Protein 6L0O (pdb70)

Foldseek 3Di:
DVLLVVLLVVLQVVCQVVVFQKDFQVRSVVSSVVVVNDDPDSLVVVVVCVVVPQWDDPDPGMTGGDDDYDD

Radius of gyration: 11.25 Å; Cα contacts (8 Å, |Δi|>4): 66; chains: 1; bounding box: 25×28×23 Å

InterPro domains:
  IPR001208 MCM domain [PF00493] (391-612)
  IPR001208 MCM domain [PR01657] (445-460)
  IPR001208 MCM domain [PR01657] (505-519)
  IPR001208 MCM domain [PR01657] (532-545)
  IPR001208 MCM domain [PR01657] (556-568)
  IPR001208 MCM domain [PR01657] (583-591)
  IPR001208 MCM domain [PS50051] (402-609)
  IPR003593 AAA+ ATPase domain [SM00382] (446-597)
  IPR012340 Nucleic acid-binding, OB-fold [G3DSA:2.40.50.140] (207-338)
  IPR012340 Nucleic acid-binding, OB-fold [SSF50249] (99-360)
  IPR027417 P-loop containing nucleoside triphosphate hydrolase [G3DSA:3.40.50.300] (382-754)
  IPR027417 P-loop containing nucleoside triphosphate hydrolase [SSF52540] (414-755)
  IPR031327 Mini-chromosome maintenance protein [PTHR11630] (96-797)
  IPR031327 Mini-chromosome maintenance protein [SM00350] (203-749)
  IPR033762 MCM OB domain [PF17207] (207-337)
  IPR041562 MCM, AAA-lid domain [PF17855] (665-748)
  IPR056875 MCM8/REC, winged helix domain [PF25051] (760-839)
  IPR056875 MCM8/REC, winged helix domain [cd22247] (773-838)
  IPR058767 MCM8, N-terminal domain [PF26065] (94-201)

B-factor: mean 27.01, std 20.04, range [10.68, 148.98]

Organism: Homo sapiens (NCBI:txid9606)

Nearest PDB structures (foldseek):
  6l0o-assembly1_A  TM=1.014E+00  e=2.739E-13  Homo sapiens
  5v89-assembly2_C  TM=7.041E-01  e=5.105E-02  Homo sapiens
  1zel-assembly1_A  TM=8.271E-01  e=1.554E-01  Mycobacterium tuberculosis H37Rv
  5z2h-assembly1_B  TM=6.911E-01  e=2.529E-01  Dictyostelium discoideum
  5uj7-assembly2_D  TM=7.535E-01  e=2.888E+00  Homo sapiens

Solvent-accessible surface area: 4818 Å² total; per-residue (Å²): 164,91,63,14,146,148,0,12,44,22,0,54,88,42,5,44,159,67,156,75,52,73,8,93,29,107,82,0,83,66,26,2,121,139,64,110,22,151,59,118,70,18,109,100,27,0,23,42,0,40,127,97,34,62,0,74,99,110,43,104,144,42,7,46,2,68,46,147,92,151,99

Secondary structure (DSSP, 8-state):
-HHHHHHHHHHHHHHHHHT--EEEHHHHHHHHHHTT---S-HHHHHHHHHHHTSEEESSTTEEEE------

Structure (mmCIF, N/CA/C/O backbone):
data_6L0O
#
_entry.id   6L0O
#
_cell.length_a   52.062
_cell.length_b   52.062
_cell.length_c   50.468
_cell.angle_alpha   90.000
_cell.angle_beta   90.000
_cell.angle_gamma   120.000
#
_symmetry.space_group_name_H-M   'P 61'
#
loop_
_entity.id
_entity.type
_entity.pdbx_description
1 polymer 'DNA helicase MCM8'
2 non-polymer 'SULFATE ION'
3 water water
#
loop_
_atom_site.group_PDB
_atom_site.id
_atom_site.type_symbol
_atom_site.label_atom_id
_atom_site.label_alt_id
_atom_site.label_comp_id
_atom_site.label_asym_id
_atom_site.label_entity_id
_atom_site.label_seq_id
_atom_site.pdbx_PDB_ins_code
_atom_site.Cartn_x
_atom_site.Cartn_y
_atom_site.Cartn_z
_atom_site.occupancy
_atom_site.B_iso_or_equiv
_atom_site.auth_seq_id
_atom_site.auth_comp_id
_atom_site.auth_asym_id
_atom_site.auth_atom_id
_atom_site.pdbx_PDB_model_num
ATOM 1 N N . ARG A 1 8 ? 19.49200 13.36900 15.02500 1.000 122.90000 773 ARG A N 1
ATOM 2 C CA . ARG A 1 8 ? 19.14900 14.77900 15.16600 1.000 92.04000 773 ARG A CA 1
ATOM 3 C C . ARG A 1 8 ? 18.71500 15.09500 16.59100 1.000 54.54000 773 ARG A C 1
ATOM 4 O O . ARG A 1 8 ? 18.83200 16.22400 17.03200 1.000 31.63000 773 ARG A O 1
ATOM 25 N N A SER A 1 9 ? 18.21100 14.09600 17.31600 0.470 47.97680 774 SER A N 1
ATOM 26 N N B SER A 1 9 ? 18.20000 14.08600 17.30000 0.530 47.96365 774 SER A N 1
ATOM 27 C CA A SER A 1 9 ? 17.84200 14.33200 18.70800 0.470 43.03674 774 SER A CA 1
ATOM 28 C CA B SER A 1 9 ? 17.85200 14.27100 18.70500 0.530 43.02884 774 SER A CA 1
ATOM 29 C C A SER A 1 9 ? 19.05900 14.69100 19.55300 0.470 31.47219 774 SER A C 1
ATOM 30 C C B SER A 1 9 ? 19.06300 14.71400 19.51600 0.530 31.44324 774 SER A C 1
ATOM 31 O O A SER A 1 9 ? 18.93700 15.46200 20.50900 0.470 27.20853 774 SER A O 1
ATOM 32 O O B SER A 1 9 ? 18.94600 15.56700 20.40100 0.530 27.19537 774 SER A O 1
ATOM 47 N N . THR A 1 10 ? 20.23500 14.14400 19.23000 1.000 27.90861 775 THR A N 1
ATOM 48 C CA . THR A 1 10 ? 21.44500 14.48500 19.97100 1.000 24.71612 775 THR A CA 1
ATOM 49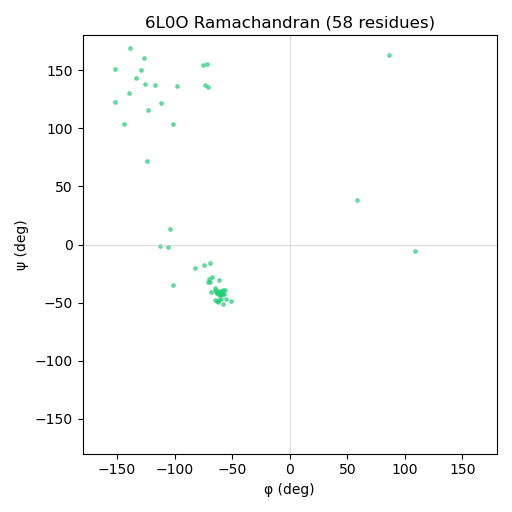 C C . THR A 1 10 ? 21.83000 15.93700 19.73600 1.000 20.62353 775 THR A C 1
ATOM 50 O O . THR A 1 10 ? 22.07500 16.69000 20.68400 1.000 20.19189 775 THR A O 1
ATOM 61 N N . ALA A 1 11 ? 21.90500 16.34000 18.46900 1.000 19.94186 776 ALA A N 1
ATOM 62 C CA . ALA A 1 11 ? 22.20300 17.73200 18.16100 1.000 18.67066 776 ALA A CA 1
ATOM 63 C C . ALA A 1 11 ? 21.15900 18.66200 18.76200 1.000 16.58094 776 ALA A C 1
ATOM 64 O O . ALA A 1 11 ? 21.49400 19.73900 19.26400 1.000 15.58345 776 ALA A O 1
ATOM 71 N N . LYS A 1 12 ? 19.88600 18.27200 18.71300 1.000 17.84161 777 LYS A N 1
ATOM 72 C CA . LYS A 1 12 ? 18.84400 19.10900 19.29300 1.000 18.48643 777 LYS A CA 1
ATOM 73 C C . LYS A 1 12 ? 19.02500 19.25900 20.79300 1.000 15.86769 777 LYS A C 1
ATOM 74 O O . LYS A 1 12 ? 18.80900 20.34000 21.35000 1.000 16.07298 777 LYS A O 1
ATOM 93 N N . ARG A 1 13 ? 19.37500 18.17200 21.47000 1.000 15.76768 778 ARG A N 1
ATOM 94 C CA . ARG A 1 13 ? 19.58700 18.24600 22.90600 1.000 14.32014 778 ARG A CA 1
ATOM 95 C C . ARG A 1 13 ? 20.74800 19.17900 23.22900 1.000 13.39897 778 ARG A C 1
ATOM 96 O O . ARG A 1 13 ? 20.69500 19.96200 24.18100 1.000 13.20158 778 ARG A O 1
ATOM 117 N N . PHE A 1 14 ? 21.81900 19.09200 22.44400 1.000 12.88839 779 PHE A N 1
ATOM 118 C CA . PHE A 1 14 ? 22.98300 19.94800 22.64400 1.000 12.14356 779 PHE A CA 1
ATOM 119 C C . PHE A 1 14 ? 22.63800 21.41500 22.44300 1.000 11.44611 779 PHE A C 1
ATOM 120 O O . PHE A 1 14 ? 22.97900 22.25700 23.27900 1.000 11.51980 779 PHE A O 1
ATOM 137 N N . ILE A 1 15 ? 21.95700 21.75200 21.35000 1.000 11.73299 780 ILE A N 1
ATOM 138 C CA . ILE A 1 15 ? 21.55300 23.13500 21.12100 1.000 12.08040 780 ILE A CA 1
ATOM 139 C C . ILE A 1 15 ? 20.62100 23.62400 22.22400 1.000 11.54875 780 ILE A C 1
ATOM 140 O 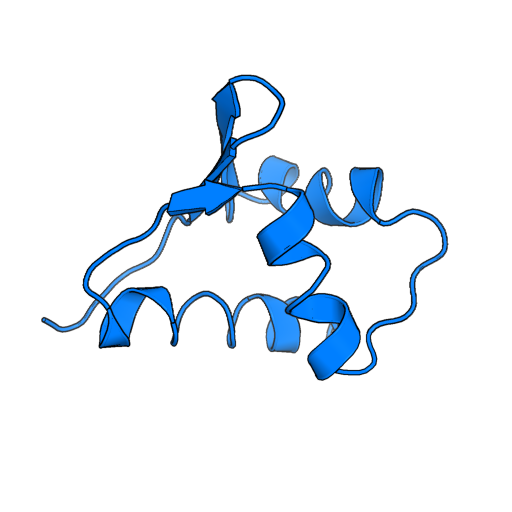O . ILE A 1 15 ? 20.73500 24.76700 22.68400 1.000 12.40412 780 ILE A O 1
ATOM 156 N N . SER A 1 16 ? 19.69500 22.77100 22.6790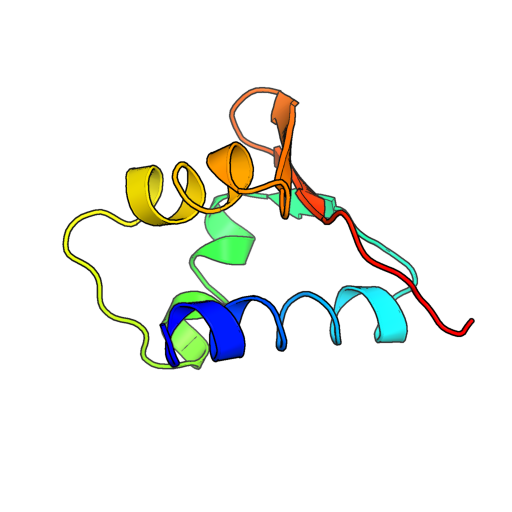0 1.000 12.33043 781 SER A N 1
ATOM 157 C CA A SER A 1 16 ? 18.80700 23.13900 23.77600 0.560 13.55426 781 SER A CA 1
ATOM 158 C CA B SER A 1 16 ? 18.80700 23.16600 23.76900 0.440 13.89640 781 SER A CA 1
ATOM 159 C C . SER A 1 16 ? 19.61100 23.53800 25.00700 1.000 12.43833 781 SER A C 1
ATOM 160 O O . SER A 1 16 ? 19.29700 24.52400 25.69000 1.000 12.75942 781 SER A O 1
ATOM 175 N N . ALA A 1 17 ? 20.65700 22.76700 25.31600 1.000 12.08040 782 ALA A N 1
ATOM 176 C CA . ALA A 1 17 ? 21.51600 23.09000 26.44800 1.000 12.28042 782 ALA A CA 1
ATOM 177 C C . ALA A 1 17 ? 22.17600 24.44400 26.25200 1.000 11.41979 782 ALA A C 1
ATOM 178 O O . ALA A 1 17 ? 22.19300 25.26400 27.17200 1.000 12.27779 782 ALA A O 1
ATOM 185 N N . LEU A 1 18 ? 22.74800 24.69200 25.06700 1.000 11.13028 783 LEU A N 1
ATOM 186 C CA . LEU A 1 18 ? 23.39200 25.97900 24.83000 1.000 10.94342 783 LEU A CA 1
ATOM 187 C C . LEU A 1 18 ? 22.38800 27.11600 24.95600 1.000 11.36189 783 LEU A C 1
ATOM 188 O O . LEU A 1 18 ? 22.69100 28.16100 25.54600 1.000 12.24621 783 LEU A O 1
ATOM 204 N N . ASN A 1 19 ? 21.19000 26.93500 24.38900 1.000 11.84879 784 ASN A N 1
ATOM 205 C CA . ASN A 1 19 ? 20.16300 27.96000 24.46700 1.000 12.91997 784 ASN A CA 1
ATOM 206 C C . ASN A 1 19 ? 19.84300 28.29600 25.91700 1.000 13.01998 784 ASN A C 1
ATOM 207 O O . ASN A 1 19 ? 19.65900 29.46100 26.27000 1.000 14.66755 784 ASN A O 1
ATOM 218 N N . ASN A 1 20 ? 19.73300 27.28000 26.76500 1.000 13.37792 785 ASN A N 1
ATOM 219 C CA A ASN A 1 20 ? 19.39700 27.51200 28.16500 0.500 14.71492 785 ASN A CA 1
ATOM 220 C CA B ASN A 1 20 ? 19.38400 27.52200 28.15900 0.500 14.12011 785 ASN A CA 1
ATOM 221 C C . ASN A 1 20 ? 20.52800 28.19200 28.91500 1.000 14.66492 785 ASN A C 1
ATOM 222 O O . ASN A 1 20 ? 20.28600 29.05600 29.76600 1.000 17.19680 785 ASN A O 1
ATOM 243 N N . VAL A 1 21 ? 21.77500 27.78400 28.65300 1.000 14.37804 786 VAL A N 1
ATOM 244 C CA . VAL A 1 21 ? 22.90900 28.44700 29.29300 1.000 15.33868 786 VAL A CA 1
ATOM 245 C C . VAL A 1 21 ? 22.90300 29.92300 28.92000 1.000 16.18352 786 VAL A C 1
ATOM 246 O O . VAL A 1 21 ? 23.06500 30.80900 29.76800 1.000 18.57065 786 VAL A O 1
ATOM 259 N N . ALA A 1 22 ? 22.71800 30.20800 27.63300 1.000 16.12825 787 ALA A N 1
ATOM 260 C CA . ALA A 1 22 ? 22.77600 31.58200 27.17000 1.000 17.67317 787 ALA A CA 1
ATOM 261 C C . ALA A 1 22 ? 21.65800 32.40500 27.77800 1.000 19.69710 787 ALA A C 1
ATOM 262 O O . ALA A 1 22 ? 21.86900 33.56500 28.14200 1.000 21.52890 787 ALA A O 1
ATOM 269 N N . GLU A 1 23 ? 20.46000 31.82100 27.90100 1.000 21.25781 788 GLU A N 1
ATOM 270 C CA . GLU A 1 23 ? 19.32600 32.52100 28.49400 1.000 24.91615 788 GLU A CA 1
ATOM 271 C C . GLU A 1 23 ? 19.59500 32.82700 29.95500 1.000 25.38989 788 GLU A C 1
ATOM 272 O O . GLU A 1 23 ? 19.38400 33.95300 30.42300 1.000 28.16654 788 GLU A O 1
ATOM 284 N N . ARG A 1 24 ? 20.05400 31.82200 30.69900 1.000 25.72940 789 ARG A N 1
ATOM 285 C CA . ARG A 1 24 ? 20.21500 31.97200 32.13800 1.000 29.58513 789 ARG A CA 1
ATOM 286 C C . ARG A 1 24 ? 21.35500 32.91800 32.47800 1.000 30.28521 789 ARG A C 1
ATOM 287 O O . ARG A 1 24 ? 21.29400 33.60900 33.50100 1.000 32.56969 789 ARG A O 1
ATOM 308 N N . THR A 1 25 ? 22.37600 32.99200 31.62600 1.000 29.32457 790 THR A N 1
ATOM 309 C CA . THR A 1 25 ? 23.57100 33.76900 31.91700 1.000 29.72462 790 THR A CA 1
ATOM 310 C C . THR A 1 25 ? 23.66600 35.06200 31.12900 1.000 29.49038 790 THR A C 1
ATOM 311 O O . THR A 1 25 ? 24.62400 35.82000 31.33300 1.000 30.61157 790 THR A O 1
ATOM 322 N N . TYR A 1 26 ? 22.70700 35.33600 30.24700 1.000 28.09021 791 TYR A N 1
ATOM 323 C CA . TYR A 1 26 ? 22.72100 36.54800 29.43600 1.000 29.51670 791 TYR A CA 1
ATOM 324 C C . TYR A 1 26 ? 23.99000 36.62800 28.58700 1.000 26.29789 791 TYR A C 1
ATOM 325 O O . TYR A 1 26 ? 24.56500 37.70200 28.40600 1.000 28.57185 791 TYR A O 1
ATOM 343 N N . ASN A 1 27 ? 24.43800 35.49100 28.05800 1.000 21.37098 792 ASN A N 1
ATOM 344 C CA . ASN A 1 27 ? 25.73000 35.43300 27.38500 1.000 19.27600 792 ASN A CA 1
ATOM 345 C C . ASN A 1 27 ? 25.68900 34.33200 26.33700 1.000 17.06784 792 ASN A C 1
ATOM 346 O O . ASN A 1 27 ? 25.45200 33.17300 26.68500 1.000 18.07322 792 ASN A O 1
ATOM 357 N N . ASN A 1 28 ? 25.95800 34.67400 25.06900 1.000 14.99653 793 ASN A N 1
ATOM 358 C CA . ASN A 1 28 ? 25.89100 33.70000 23.98300 1.000 14.13591 793 ASN A CA 1
ATOM 359 C C . ASN A 1 28 ? 27.25200 33.22900 23.48900 1.000 11.95933 793 ASN A C 1
ATOM 360 O O . ASN A 1 28 ? 27.32600 32.59000 22.43300 1.000 12.72521 793 ASN A O 1
ATOM 371 N N . ILE A 1 29 ? 28.31400 33.50000 24.23000 1.000 12.51992 794 ILE A N 1
ATOM 372 C CA . ILE A 1 29 ? 29.66800 33.15100 23.81400 1.000 12.54098 794 ILE A CA 1
ATOM 373 C C . ILE A 1 29 ? 30.11100 31.85400 24.47400 1.000 12.49097 794 ILE A C 1
ATOM 374 O O . ILE A 1 29 ? 29.93300 31.66000 25.68800 1.000 14.10432 794 ILE A O 1
ATOM 390 N N . PHE A 1 30 ? 30.73500 30.97300 23.68700 1.000 11.33820 795 PHE A N 1
ATOM 391 C CA . PHE A 1 30 ? 31.25900 29.70500 24.17900 1.000 11.18555 795 PHE A CA 1
ATOM 392 C C . PHE A 1 30 ? 32.61000 29.42800 23.53300 1.000 10.93026 795 PHE A C 1
ATOM 393 O O . PHE A 1 30 ? 32.74200 29.48400 22.30700 1.000 12.12777 795 PHE A O 1
ATOM 410 N N . GLN A 1 31 ? 33.61200 29.09100 24.34200 1.000 10.73023 796 GLN A N 1
ATOM 411 C CA . GLN A 1 31 ? 34.85600 28.58100 23.78300 1.000 10.88025 796 GLN A CA 1
ATOM 412 C C . GLN A 1 31 ? 34.65400 27.14000 23.31800 1.000 10.68286 796 GLN A C 1
ATOM 413 O O . GLN A 1 31 ? 33.81400 26.40300 23.85100 1.000 11.09607 796 GLN A O 1
ATOM 427 N N . PHE A 1 32 ? 35.47100 26.71100 22.35300 1.000 11.70140 797 PHE A N 1
ATOM 428 C CA . PHE A 1 32 ? 35.39000 25.34400 21.84900 1.000 12.04355 797 PHE A CA 1
ATOM 429 C C . PHE A 1 32 ? 35.41400 24.30900 22.96900 1.000 12.11461 797 PHE A C 1
ATOM 430 O O . PHE A 1 32 ? 34.59700 23.38400 22.98800 1.000 12.39886 797 PHE A O 1
ATOM 447 N N . HIS A 1 33 ? 36.36600 24.43000 23.89800 1.000 13.32265 798 HIS A N 1
ATOM 448 C CA . HIS A 1 33 ? 36.47600 23.41600 24.93900 1.000 13.85429 798 HIS A CA 1
ATOM 449 C C . HIS A 1 33 ? 35.27700 23.44900 25.87700 1.000 13.39108 798 HIS A C 1
ATOM 450 O O . HIS A 1 33 ? 34.94400 22.43000 26.49300 1.000 14.40699 798 HIS A O 1
ATOM 464 N N . GLN A 1 34 ? 34.64900 24.61400 26.03800 1.000 12.65415 799 GLN A N 1
ATOM 465 C CA . GLN A 1 34 ? 33.43700 24.70400 26.83900 1.000 13.02261 799 GLN A CA 1
ATOM 466 C C . GLN A 1 34 ? 32.28500 23.97800 26.16200 1.000 12.09356 799 GLN A C 1
ATOM 467 O O . GLN A 1 34 ? 31.51400 23.28400 26.82400 1.000 13.01209 799 GLN A O 1
ATOM 481 N N . LEU A 1 35 ? 32.16400 24.11100 24.84500 1.000 11.70403 800 LEU A N 1
ATOM 482 C CA . LEU A 1 35 ? 31.21800 23.30000 24.10000 1.000 11.41453 800 LEU A CA 1
ATOM 483 C C . LE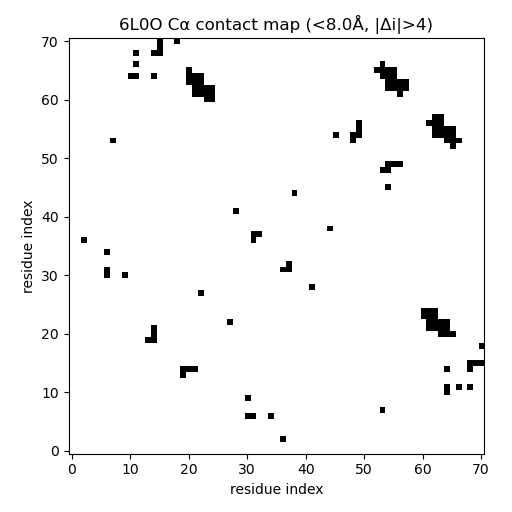U A 1 35 ? 31.48600 21.82200 24.31400 1.000 11.80668 800 LEU A C 1
ATOM 484 O O . LEU A 1 35 ? 30.54800 21.03600 24.49900 1.000 12.28305 800 LEU A O 1
ATOM 500 N N . ARG A 1 36 ? 32.75900 21.42200 24.30300 1.000 12.17778 801 ARG A N 1
ATOM 501 C CA . ARG A 1 36 ? 33.08800 20.01400 24.48700 1.000 13.22264 801 ARG A CA 1
ATOM 502 C C . ARG A 1 36 ? 32.67100 19.53100 25.86600 1.000 13.56478 801 ARG A C 1
ATOM 503 O O . ARG A 1 36 ? 32.14700 18.42200 26.01600 1.000 14.47016 801 ARG A O 1
ATOM 524 N N A GLN A 1 37 ? 32.90300 20.34600 26.89300 0.410 14.31751 802 GLN A N 1
ATOM 525 N N B GLN A 1 37 ? 32.90900 20.34600 26.89200 0.590 13.05946 802 GLN A N 1
ATOM 526 C CA A GLN A 1 37 ? 32.52900 19.94400 28.24200 0.410 15.87296 802 GLN A CA 1
ATOM 527 C CA B GLN A 1 37 ? 32.53100 19.96000 28.24300 0.590 14.79914 802 GLN A CA 1
ATOM 528 C C A GLN A 1 37 ? 31.02200 19.76500 28.36100 0.410 13.80692 802 GLN A C 1
ATOM 529 C C B GLN A 1 37 ? 31.02500 19.77400 28.36500 0.590 13.58058 802 GLN A C 1
ATOM 530 O O A GLN A 1 37 ? 30.55100 18.80700 28.98300 0.410 14.30698 802 GLN A O 1
ATOM 531 O O B GLN A 1 37 ? 30.55900 18.84200 29.02800 0.590 15.07549 802 GLN A O 1
ATOM 558 N N . ILE A 1 38 ? 30.24600 20.66600 27.75800 1.000 13.19369 803 ILE A N 1
ATOM 559 C CA . ILE A 1 38 ? 28.79400 20.51700 27.78000 1.000 13.21474 803 ILE A CA 1
ATOM 560 C C . ILE A 1 38 ? 28.39400 19.21900 27.10300 1.000 12.83312 803 ILE A C 1
ATOM 561 O O . ILE A 1 38 ? 27.53500 18.48200 27.59700 1.000 13.95694 803 ILE A O 1
ATOM 577 N N . ALA A 1 39 ? 29.00000 18.92300 25.95300 1.000 13.31739 804 ALA A N 1
ATOM 578 C CA . ALA A 1 39 ? 28.67400 17.68300 25.25900 1.000 13.45688 804 ALA A CA 1
ATOM 579 C C . ALA A 1 39 ? 28.98100 16.47300 26.13000 1.000 14.05958 804 ALA A C 1
ATOM 580 O O . ALA A 1 39 ? 28.18500 15.52800 26.19300 1.000 14.64123 804 ALA A O 1
ATOM 587 N N . LYS A 1 40 ? 30.12100 16.48900 26.82800 1.000 14.33330 805 LYS A N 1
ATOM 588 C CA . LYS A 1 40 ? 30.45900 15.39500 27.72900 1.000 15.85190 805 LYS A CA 1
ATOM 589 C C . LYS A 1 40 ? 29.41500 15.22900 28.82400 1.000 15.82032 805 LYS A C 1
ATOM 590 O O . LYS A 1 40 ? 29.03700 14.10200 29.16700 1.000 17.05994 805 LYS A O 1
ATOM 609 N N . GLU A 1 41 ? 28.95800 16.33500 29.41400 1.000 15.46238 806 GLU A N 1
ATOM 610 C CA . GLU A 1 41 ? 27.96000 16.25900 30.47700 1.000 15.83348 806 GLU A CA 1
ATOM 611 C C . GLU A 1 41 ? 26.66300 15.63200 29.99200 1.000 16.07035 80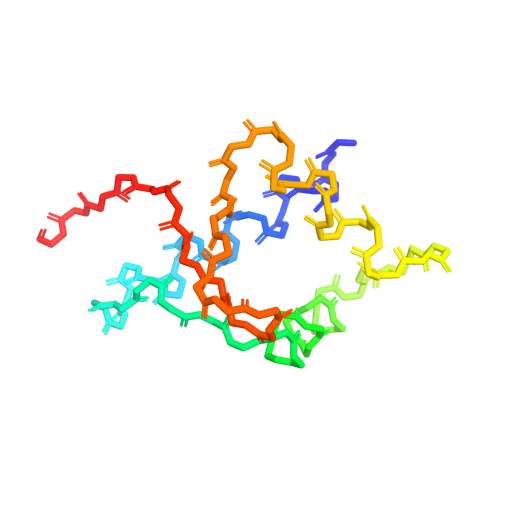6 GLU A C 1
ATOM 612 O O . GLU A 1 41 ? 25.94700 15.00900 30.78200 1.000 18.11533 806 GLU A O 1
ATOM 624 N N . LEU A 1 42 ? 26.33600 15.81000 28.71500 1.000 14.64649 807 LEU A N 1
ATOM 625 C CA . LEU A 1 42 ? 25.14400 15.24900 28.09700 1.000 14.75177 807 LEU A CA 1
ATOM 626 C C . LEU A 1 42 ? 25.39600 13.86200 27.51900 1.000 15.80979 807 LEU A C 1
ATOM 627 O O . LEU A 1 42 ? 24.48800 13.28400 26.90200 1.000 17.12837 807 LEU A O 1
ATOM 643 N N A ASN A 1 43 ? 26.59100 13.30600 27.71200 0.630 15.80716 808 ASN A N 1
ATOM 644 N N B ASN A 1 43 ? 26.59700 13.32100 27.73500 0.370 17.63896 808 ASN A N 1
ATOM 645 C CA A ASN A 1 43 ? 26.93900 11.97900 27.20600 0.630 17.35998 808 ASN A CA 1
ATOM 646 C CA B ASN A 1 43 ? 26.99900 12.01600 27.22100 0.370 20.17347 808 ASN A CA 1
ATOM 647 C C A ASN A 1 43 ? 26.78500 11.90800 25.69500 0.630 17.55737 808 ASN A C 1
ATOM 648 C C B ASN A 1 43 ? 26.77500 11.92000 25.71900 0.370 18.77330 808 ASN A C 1
ATOM 649 O O A ASN A 1 43 ? 26.39600 10.88000 25.14200 0.630 20.75512 808 ASN A O 1
ATOM 650 O O B ASN A 1 43 ? 26.31900 10.90100 25.19900 0.370 20.92619 808 ASN A O 1
ATOM 671 N N . ILE A 1 44 ? 27.12300 12.99900 25.02500 1.000 16.92308 809 ILE A N 1
ATOM 672 C CA . ILE A 1 44 ? 27.16700 13.00900 23.57300 1.000 18.29430 809 ILE A CA 1
ATOM 673 C C . ILE A 1 44 ? 28.51300 12.44600 23.15500 1.000 20.14452 809 ILE A C 1
ATOM 674 O O . ILE A 1 44 ? 29.56800 12.94900 23.55400 1.000 23.37122 809 ILE A O 1
ATOM 690 N N . GLN A 1 45 ? 28.48200 11.41000 22.34000 1.000 20.56562 810 GLN A N 1
ATOM 691 C CA . GLN A 1 45 ? 29.68300 10.77700 21.82900 1.000 23.61599 810 GLN A CA 1
ATOM 692 C C . GLN A 1 45 ? 29.57600 10.82600 20.31500 1.000 22.22898 810 GLN A C 1
ATOM 693 O O . GLN A 1 45 ? 28.66400 10.23400 19.72700 1.000 26.63214 810 GLN A O 1
ATOM 707 N N . VAL A 1 46 ? 30.49000 11.54700 19.68200 1.000 19.31811 811 VAL A N 1
ATOM 708 C CA . VAL A 1 46 ? 30.54400 11.61000 18.23100 1.000 18.36273 811 VAL A CA 1
ATOM 709 C C . VAL A 1 46 ? 31.95000 11.24500 17.77500 1.000 18.41010 811 VAL A C 1
ATOM 710 O O . VAL A 1 46 ? 32.91200 11.30000 18.54000 1.000 20.24716 811 VAL A O 1
ATOM 723 N N . ALA A 1 47 ? 32.05900 10.86800 16.50300 1.000 17.77582 812 ALA A N 1
ATOM 724 C CA . ALA A 1 47 ? 33.35400 10.48100 15.96500 1.000 18.78646 812 ALA A CA 1
ATOM 725 C C . ALA A 1 47 ? 34.32500 11.65300 15.94600 1.000 17.76792 812 ALA A C 1
ATOM 726 O O . ALA A 1 47 ? 35.52800 11.46900 16.14600 1.000 19.19704 812 ALA A O 1
ATOM 733 N N . ASP A 1 48 ? 33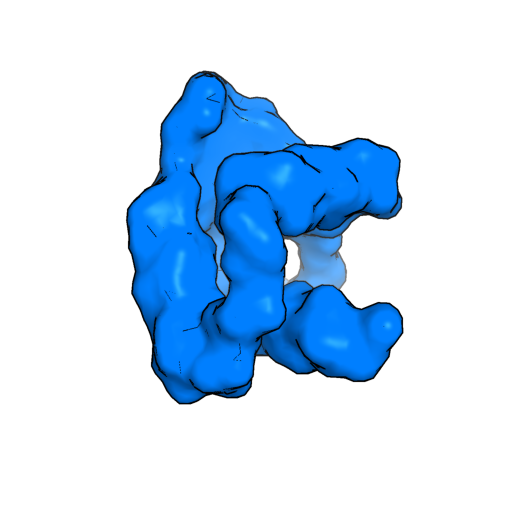.84100 12.85100 15.64500 1.000 16.41513 813 ASP A N 1
ATOM 734 C CA . ASP A 1 48 ? 34.72000 14.00400 15.50800 1.000 16.20984 813 ASP A CA 1
ATOM 735 C C . ASP A 1 48 ? 33.98300 15.22200 16.04200 1.000 15.79663 813 ASP A C 1
ATOM 736 O O . ASP A 1 48 ? 33.12000 15.78700 15.36500 1.000 15.48607 813 ASP A O 1
ATOM 745 N N . PHE A 1 49 ? 34.36500 15.64200 17.23800 1.000 16.63094 814 PHE A N 1
ATOM 746 C CA . PHE A 1 49 ? 33.68100 16.75900 17.85700 1.000 16.64936 814 PHE A CA 1
ATOM 747 C C . PHE A 1 49 ? 33.87300 18.04600 17.06700 1.000 15.47554 814 PHE A C 1
ATOM 748 O O . PHE A 1 49 ? 32.93300 18.83900 16.93200 1.000 14.78072 814 PHE A O 1
ATOM 765 N N . GLU A 1 50 ? 35.08100 18.28100 16.54000 1.000 16.12562 815 GLU A N 1
ATOM 766 C CA . GLU A 1 50 ? 35.32400 19.51800 15.80400 1.000 16.23879 815 GLU A CA 1
ATOM 767 C C . GLU A 1 50 ? 34.32700 19.68600 14.66400 1.000 14.96495 815 GLU A C 1
ATOM 768 O O . GLU A 1 50 ? 33.77500 20.76800 14.45900 1.000 14.67018 815 GLU A O 1
ATOM 780 N N . ASN A 1 51 ? 34.11900 18.63300 13.87800 1.000 14.11485 816 ASN A N 1
ATOM 781 C CA . ASN A 1 51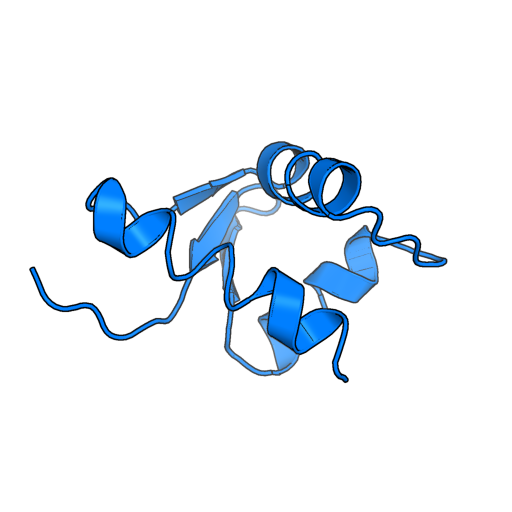 ? 33.21200 18.74400 12.74200 1.000 13.83061 816 ASN A CA 1
ATOM 782 C C . ASN A 1 51 ? 31.74600 18.57800 13.11600 1.000 13.03841 816 ASN A C 1
ATOM 783 O O . ASN A 1 51 ? 30.88600 19.04500 12.36200 1.000 13.18842 816 ASN A O 1
ATOM 794 N N . PHE A 1 52 ? 31.43800 17.96100 14.25700 1.000 13.20421 817 PHE A N 1
ATOM 795 C CA . PHE A 1 52 ? 30.10200 18.09300 14.83000 1.000 13.01472 817 PHE A CA 1
ATOM 796 C C . PHE A 1 52 ? 29.77600 19.55900 15.07400 1.000 12.18304 817 PHE A C 1
ATOM 797 O O . PHE A 1 52 ? 28.73800 20.06400 14.63200 1.000 12.76469 817 PHE A O 1
ATOM 814 N N . ILE A 1 53 ? 30.67600 20.27300 15.75100 1.000 11.96459 818 ILE A N 1
ATOM 815 C CA . ILE A 1 53 ? 30.50300 21.70900 15.92900 1.000 12.38306 818 ILE A CA 1
ATOM 816 C C . ILE A 1 53 ? 30.45800 22.41700 14.58200 1.000 12.12514 818 ILE A C 1
ATOM 817 O O . ILE A 1 53 ? 29.62300 23.29800 14.36200 1.000 12.82259 818 ILE A O 1
ATOM 833 N N . GLY A 1 54 ? 31.33900 22.03000 13.65700 1.000 12.91471 819 GLY A N 1
ATOM 834 C CA . GLY A 1 54 ? 31.32600 22.63800 12.34100 1.000 13.34107 819 GLY A CA 1
ATOM 835 C C . GLY A 1 54 ? 29.99000 22.49200 11.64000 1.000 13.18316 819 GLY A C 1
ATOM 836 O O . GLY A 1 54 ? 29.53100 23.41700 10.96400 1.000 14.16486 819 GLY A O 1
ATOM 840 N N . SER A 1 55 ? 29.34400 21.32800 11.77900 1.000 13.05156 820 SER A N 1
ATOM 841 C CA A SER A 1 55 ? 28.02600 21.13200 11.17600 0.570 13.21474 820 SER A CA 1
ATOM 842 C CA B SER A 1 55 ? 28.04200 21.17000 11.15000 0.430 13.30686 820 SER A CA 1
ATOM 843 C C . SER A 1 55 ? 27.00000 22.08500 11.78200 1.000 12.24357 820 SER A C 1
ATOM 844 O O . SER A 1 55 ? 26.11400 22.58700 11.08300 1.000 13.88061 820 SER A O 1
ATOM 859 N N . LEU A 1 56 ? 27.09500 22.33100 13.07700 1.000 12.24357 821 LEU A N 1
ATOM 860 C CA . LEU A 1 56 ? 26.18100 23.27400 13.71800 1.000 12.04618 821 LEU A CA 1
ATOM 861 C C . LEU A 1 56 ? 26.44900 24.70600 13.26700 1.000 12.82522 821 LEU A C 1
ATOM 862 O O . LEU A 1 56 ? 25.52900 25.52200 13.18500 1.000 13.54899 821 LEU A O 1
ATOM 878 N N . ASN A 1 57 ? 27.70600 25.02500 12.97200 1.000 12.36464 822 ASN A N 1
ATOM 879 C CA . ASN A 1 57 ? 28.05000 26.28700 12.32500 1.000 12.84891 822 ASN A CA 1
ATOM 880 C C . ASN A 1 57 ? 27.41500 26.37000 10.94900 1.000 13.28580 822 ASN A C 1
ATOM 881 O O . ASN A 1 57 ? 26.75900 27.36500 10.62200 1.000 14.44910 822 ASN A O 1
ATOM 892 N N . ASP A 1 58 ? 27.57100 25.31800 10.14200 1.000 13.64637 823 ASP A N 1
ATOM 893 C CA . ASP A 1 58 ? 26.97700 25.28500 8.80900 1.000 14.89389 823 ASP A CA 1
ATOM 894 C C . ASP A 1 58 ? 25.47000 25.49800 8.87000 1.000 14.17012 823 ASP A C 1
ATOM 895 O O . ASP A 1 58 ? 24.89400 26.17500 8.01700 1.000 16.46776 823 ASP A O 1
ATOM 904 N N . GLN A 1 59 ? 24.81200 24.91100 9.87000 1.000 12.58046 824 GLN A N 1
ATOM 905 C CA . GLN A 1 59 ? 23.36300 25.00900 9.99300 1.000 12.95682 824 GLN A CA 1
ATOM 906 C C . GLN A 1 59 ? 22.91400 26.38200 10.48600 1.000 12.69626 824 GLN A C 1
ATOM 907 O O . GLN A 1 59 ? 21.73500 26.72100 10.34700 1.000 13.19895 824 GLN A O 1
ATOM 921 N N . GLY A 1 60 ? 23.82400 27.16400 11.06600 1.000 12.62783 825 GLY A N 1
ATOM 922 C CA . GLY A 1 60 ? 23.54500 28.51900 11.49800 1.000 12.73047 825 GLY A CA 1
ATOM 923 C C . GLY A 1 60 ? 23.48500 28.71700 12.98600 1.000 11.73562 825 GLY A C 1
ATOM 924 O O . GLY A 1 60 ? 23.37300 29.86500 13.43700 1.000 12.55414 825 GLY A O 1
ATOM 928 N N . TYR A 1 61 ? 23.58200 27.64800 13.77300 1.000 11.39347 826 TYR A N 1
ATOM 929 C CA . TYR A 1 61 ? 23.41500 27.79000 15.20800 1.000 10.88025 826 TYR A CA 1
ATOM 930 C C . TYR A 1 61 ? 24.58300 28.50300 15.85900 1.000 10.83025 826 TYR A C 1
ATOM 931 O O . TYR A 1 61 ? 24.40700 29.14200 16.89600 1.000 11.44085 826 TYR A O 1
ATOM 949 N N . LEU A 1 62 ? 25.77600 28.33400 15.32600 1.000 11.78036 827 LEU A N 1
ATOM 950 C CA . LEU A 1 62 ? 26.98800 28.89100 15.89300 1.000 13.27528 827 LEU A CA 1
ATOM 951 C C . LEU A 1 62 ? 27.69000 29.70100 14.81600 1.000 15.72820 827 LEU A C 1
ATOM 952 O O . LEU A 1 62 ? 27.70200 29.32100 13.64400 1.000 18.89700 827 LEU A O 1
ATOM 968 N N . LEU A 1 63 ? 28.19700 30.85800 15.19600 1.000 14.09116 828 LEU A N 1
ATOM 969 C CA . LEU A 1 63 ? 29.05300 31.64000 14.32000 1.000 15.41237 828 LEU A CA 1
ATOM 970 C C . LEU A 1 63 ? 30.42800 31.75600 14.95300 1.000 13.96746 828 LEU A C 1
ATOM 971 O O . LEU A 1 63 ? 30.53700 31.98700 16.15100 1.000 15.03338 828 LEU A O 1
ATOM 987 N N . LYS A 1 64 ? 31.47900 31.60700 14.15900 1.000 14.98074 829 LYS A N 1
ATOM 988 C CA . LYS A 1 64 ? 32.83100 31.71800 14.68600 1.000 14.46752 829 LYS A CA 1
ATOM 989 C C . LYS A 1 64 ? 33.17500 33.16600 14.98600 1.000 14.76493 829 LYS A C 1
ATOM 990 O O . LYS A 1 64 ? 32.86800 34.07100 14.20800 1.000 17.28102 829 LYS A O 1
ATOM 1009 N N . LYS A 1 65 ? 33.81600 33.37100 16.12600 1.000 14.57806 830 LYS A N 1
ATOM 1010 C CA . LYS A 1 65 ? 34.39700 34.64700 16.53400 1.000 14.25960 830 LYS A CA 1
ATOM 1011 C C . LYS A 1 65 ? 35.88000 34.38800 16.82300 1.000 15.02812 830 LYS A C 1
ATOM 1012 O O . LYS A 1 65 ? 36.32900 34.36400 17.97700 1.000 15.75715 830 LYS A O 1
ATOM 1031 N N . GLY A 1 66 ? 36.64500 34.15500 15.76300 1.000 17.43367 831 GLY A N 1
ATOM 1032 C CA . GLY A 1 66 ? 37.93800 33.54900 15.88100 1.000 15.95191 831 GLY A CA 1
ATOM 1033 C C . GLY A 1 66 ? 37.79800 32.04700 15.87200 1.000 15.59924 831 GLY A C 1
ATOM 1034 O O . GLY A 1 66 ? 36.72100 31.49400 16.11200 1.000 16.21773 831 GLY A O 1
ATOM 1038 N N . PRO A 1 67 ? 38.90200 31.35200 15.61900 1.000 15.27552 832 PRO A N 1
ATOM 1039 C CA . PRO A 1 67 ? 38.81500 29.90700 15.39000 1.000 17.02046 832 PRO A CA 1
ATOM 1040 C C . PRO A 1 67 ? 38.46000 29.09400 16.60900 1.000 15.75452 832 PRO A C 1
ATOM 1041 O O . PRO A 1 67 ? 38.09700 27.92900 16.43700 1.000 19.07860 832 PRO A O 1
ATOM 1052 N N . LYS A 1 68 ? 38.57000 29.63700 17.82200 1.000 14.25960 833 LYS A N 1
ATOM 1053 C CA . LYS A 1 68 ? 38.34500 28.86100 19.03700 1.000 13.60953 833 LYS A CA 1
ATOM 1054 C C . LYS A 1 68 ? 37.10500 29.27500 19.81600 1.000 12.58309 833 LYS A C 1
ATOM 1055 O O . LYS A 1 68 ? 36.82900 28.67600 20.85300 1.000 13.50688 833 LYS A O 1
ATOM 1074 N N . VAL A 1 69 ? 36.37000 30.28500 19.36600 1.000 11.62245 834 VAL A N 1
ATOM 1075 C CA . VAL A 1 69 ? 35.25500 30.83100 20.12200 1.000 11.59086 834 VAL A CA 1
ATOM 1076 C C . VAL A 1 69 ? 34.07200 30.98300 19.19200 1.000 11.51980 834 VAL A C 1
ATOM 1077 O O . VAL A 1 69 ? 34.23200 31.34000 18.01900 1.000 13.61742 834 VAL A O 1
ATOM 1090 N N . TYR A 1 70 ? 32.88700 30.72000 19.72500 1.000 10.92236 835 TYR A N 1
ATOM 1091 C CA . TYR A 1 70 ? 31.65700 30.72300 18.96500 1.000 11.13291 835 TYR A CA 1
ATOM 1092 C C . TYR A 1 70 ? 30.60800 31.57200 19.65600 1.000 10.88552 835 TYR A C 1
ATOM 1093 O O . TYR A 1 70 ? 30.56000 31.66700 20.88500 1.000 12.86733 835 TYR A O 1
ATOM 1111 N N . GLN A 1 71 ? 29.73400 32.15600 18.83300 1.000 11.48559 836 GLN A N 1
ATOM 1112 C CA . GLN A 1 71 ? 28.56000 32.87400 19.30600 1.000 11.16976 836 GLN A CA 1
ATOM 1113 C C . GLN A 1 71 ? 27.32200 32.09400 18.90200 1.000 11.38031 836 GLN A C 1
ATOM 1114 O O . GLN A 1 71 ? 27.08500 31.86800 17.71200 1.000 11.70403 836 GLN A O 1
ATOM 1128 N N . LEU A 1 72 ? 26.52300 31.71800 19.89000 1.000 10.80393 837 LEU A N 1
ATOM 1129 C CA . LEU A 1 72 ? 25.25800 31.05300 19.64500 1.000 10.71181 837 LEU A CA 1
ATOM 1130 C C . LEU A 1 72 ? 24.26000 32.03300 19.05200 1.000 10.74339 837 LEU A C 1
ATOM 1131 O O . LEU A 1 72 ? 24.11100 33.15600 19.53800 1.000 11.99881 837 LEU A O 1
ATOM 1147 N N . GLN A 1 73 ? 23.55200 31.57800 18.02100 1.000 11.23556 838 GLN A N 1
ATOM 1148 C CA . GLN A 1 73 ? 22.51900 32.34100 17.31700 1.000 12.09092 838 GLN A CA 1
ATOM 1149 C C . GLN A 1 73 ? 21.18100 31.83000 17.83000 1.000 11.94617 838 GLN A C 1
ATOM 1150 O O . GLN A 1 73 ? 20.76800 30.72100 17.49900 1.000 12.25673 838 GLN A O 1
ATOM 1164 N N . THR A 1 74 ? 20.54000 32.60900 18.69800 1.000 12.41465 839 THR A N 1
ATOM 1165 C CA . THR A 1 74 ? 19.36600 32.16200 19.43100 1.000 12.89628 839 THR A CA 1
ATOM 1166 C C . THR A 1 74 ? 18.48700 33.34700 19.77000 1.000 13.20421 839 THR A C 1
ATOM 1167 O O . THR A 1 74 ? 18.98000 34.45700 19.97500 1.000 14.78862 839 THR A O 1
ATOM 1178 N N . MET A 1 75 ? 17.18300 33.08500 19.88100 1.000 13.45951 840 MET A N 1
ATOM 1179 C CA . MET A 1 75 ? 16.26500 33.97600 20.57000 1.000 17.15995 840 MET A CA 1
ATOM 1180 C C . MET A 1 75 ? 16.52800 33.89900 22.08200 1.000 23.40281 840 MET A C 1
ATOM 1181 O O . MET A 1 75 ? 16.99800 32.89200 22.61200 1.000 23.55809 840 MET A O 1
ATOM 1195 N N . HIS A 1 76 ? 1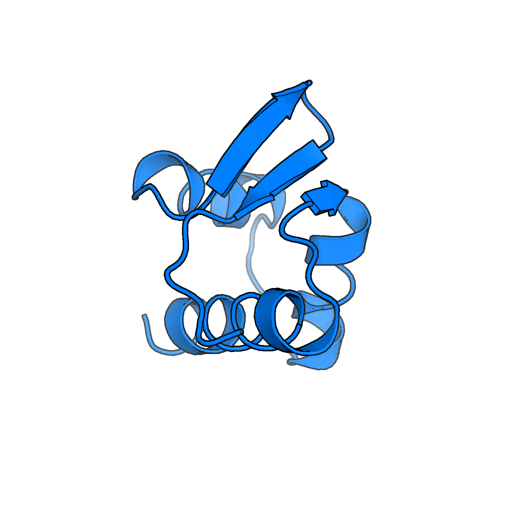6.16700 34.95200 22.80100 1.000 32.96185 841 HIS A N 1
ATOM 1196 C CA . HIS A 1 76 ? 16.15000 34.84600 24.25400 1.000 47.69519 841 HIS A CA 1
ATOM 1197 C C . HIS A 1 76 ? 14.91900 35.55800 24.78300 1.000 46.73192 841 HIS A C 1
ATOM 1198 O O . HIS A 1 76 ? 14.20500 36.24100 24.04800 1.000 41.49445 841 HIS A O 1
ATOM 1212 N N . HIS A 1 77 ? 14.65200 35.35700 26.06900 1.000 52.66684 842 HIS A N 1
ATOM 1213 C CA . HIS A 1 77 ? 13.48100 35.94700 26.70100 1.000 59.80717 842 HIS A CA 1
ATOM 1214 C C . HIS A 1 77 ? 13.81200 37.18200 27.52300 1.000 59.86507 842 HIS A C 1
ATOM 1215 O O . HIS A 1 77 ? 13.00800 38.11900 27.56600 1.000 60.82308 842 HIS A O 1
ATOM 1229 N N . HIS A 1 78 ? 14.97400 37.21600 28.16200 1.000 57.64000 843 HIS A N 1
ATOM 1230 C CA . HIS A 1 78 ? 15.34900 38.35500 28.99000 1.000 124.15000 843 HIS A CA 1
ATOM 1231 C C . HIS A 1 78 ? 15.44600 39.62000 28.14400 1.000 76.33000 843 HIS A C 1
ATOM 1232 O O . HIS A 1 78 ? 15.59700 39.55200 26.92500 1.000 69.89000 843 HIS A O 1
#

Sequence (71 aa):
RSSTAKRFISSALNNNVAERTYNNIFQFHQLRQQIAKELNNIQVADFENFIGSSLNDQGYLLKKGPKVYQLQTMHHH

GO terms:
  GO:0043138 3'-5' DNA helicase activity (F, IDA)
  GO:0097362 MCM8-MCM9 complex (C, IDA)
  GO:0006974 DNA damage response (P, IDA)
  GO:0005634 nucleus (C, EXP)
  GO:0005737 cytoplasm (C, EXP)
  GO:0005759 mitochondrial matrix (C, EXP)
  GO:0016887 ATP hydrolysis activity (F, EXP)
  GO:0005515 protein binding (F, IPI)
  GO:0005654 nucleoplasm (C, TAS)
  GO:0005654 nucleoplasm (C, IDA)
  GO:0005634 nucleus (C, IDA)
  GO:0003682 chromatin binding (F, IDA)
  GO:0032406 MutLbeta complex binding (F, IDA)
  GO:0032407 MutSalpha complex binding (F, IDA)
  GO:0032408 MutSbeta complex binding (F, IDA)
  GO:0005694 chromosome (C, EXP)
  GO:0036298 recombinational interstrand cross-link repair (P, IMP)
  GO:0050821 protein stabilization (P, IMP)
  GO:0071168 protein localization to chromatin (P, IMP)
  GO:0000724 double-strand break repair via homologous recombination (P, IMP)